Protein AF-A0A7K0PS33-F1 (afdb_monomer_lite)

Structure (mmCIF, N/CA/C/O backbone):
data_AF-A0A7K0PS33-F1
#
_entry.id   AF-A0A7K0PS33-F1
#
loop_
_atom_site.group_PDB
_atom_site.id
_atom_site.type_symbol
_atom_site.label_atom_id
_atom_site.label_alt_id
_atom_site.label_comp_id
_atom_site.label_asym_id
_atom_site.label_entity_id
_atom_site.label_seq_id
_atom_site.pdbx_PDB_ins_code
_atom_site.Cartn_x
_atom_site.Cartn_y
_atom_site.Cartn_z
_atom_site.occupancy
_atom_site.B_iso_or_equiv
_atom_site.auth_seq_id
_atom_site.auth_comp_id
_atom_site.auth_asym_id
_atom_site.auth_atom_id
_atom_site.pdbx_PDB_model_num
ATOM 1 N N . MET A 1 1 ? 23.558 -29.444 -15.316 1.00 52.97 1 MET A N 1
ATOM 2 C CA . MET A 1 1 ? 24.211 -28.119 -15.268 1.00 52.97 1 MET A CA 1
ATOM 3 C C . MET A 1 1 ? 23.392 -27.136 -16.089 1.00 52.97 1 MET A C 1
ATOM 5 O O . MET A 1 1 ? 23.279 -27.346 -17.285 1.00 52.97 1 MET A O 1
ATOM 9 N N . ALA A 1 2 ? 22.827 -26.106 -15.459 1.00 46.38 2 ALA A N 1
ATOM 10 C CA . ALA A 1 2 ? 22.526 -24.814 -16.081 1.00 46.38 2 ALA A CA 1
ATOM 11 C C . ALA A 1 2 ? 22.302 -23.810 -14.941 1.00 46.38 2 ALA A C 1
ATOM 13 O O . ALA A 1 2 ? 21.388 -23.940 -14.131 1.00 46.38 2 ALA A O 1
ATOM 14 N N . THR A 1 3 ? 23.240 -22.885 -14.808 1.00 47.06 3 THR A N 1
ATOM 15 C CA . THR A 1 3 ? 23.347 -21.879 -13.754 1.00 47.06 3 THR A CA 1
ATOM 16 C C . THR A 1 3 ? 22.140 -20.944 -13.720 1.00 47.06 3 THR A C 1
ATOM 18 O O . THR A 1 3 ? 21.847 -20.252 -14.691 1.00 47.06 3 THR A O 1
ATOM 21 N N . LYS A 1 4 ? 21.496 -20.882 -12.550 1.00 51.44 4 LYS A N 1
ATOM 22 C CA . LYS A 1 4 ? 20.517 -19.876 -12.129 1.00 51.44 4 LYS A CA 1
ATOM 23 C C . LYS A 1 4 ? 21.134 -18.475 -12.242 1.00 51.44 4 LYS A C 1
ATOM 25 O O . LYS A 1 4 ? 21.768 -17.996 -11.308 1.00 51.44 4 LYS A O 1
ATOM 30 N N . LYS A 1 5 ? 20.959 -17.816 -13.385 1.00 54.31 5 LYS A N 1
ATOM 31 C CA . LYS A 1 5 ? 21.209 -16.379 -13.544 1.00 54.31 5 LYS A CA 1
ATOM 32 C C . LYS A 1 5 ? 19.954 -15.738 -14.121 1.00 54.31 5 LYS A C 1
ATOM 34 O O . LYS A 1 5 ? 19.879 -15.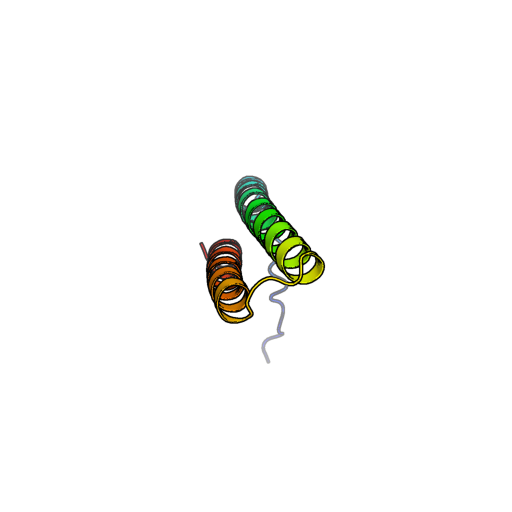427 -15.298 1.00 54.31 5 LYS A O 1
ATOM 39 N N . VAL A 1 6 ? 18.949 -15.564 -13.271 1.00 53.72 6 VAL A N 1
ATOM 40 C CA . VAL A 1 6 ? 17.835 -14.659 -13.570 1.00 53.72 6 VAL A CA 1
ATOM 41 C C . VAL A 1 6 ? 17.806 -13.615 -12.468 1.00 53.72 6 VAL A C 1
ATOM 43 O O . VAL A 1 6 ? 16.913 -13.570 -11.633 1.00 53.72 6 VAL A O 1
ATOM 46 N N . ALA A 1 7 ? 18.855 -12.798 -12.419 1.00 52.59 7 ALA A N 1
ATOM 47 C CA . ALA A 1 7 ? 18.666 -11.449 -11.924 1.00 52.59 7 ALA A CA 1
ATOM 48 C C . ALA A 1 7 ? 17.965 -10.724 -13.076 1.00 52.59 7 ALA A C 1
ATOM 50 O O . ALA A 1 7 ? 18.626 -10.304 -14.023 1.00 52.59 7 ALA A O 1
ATOM 51 N N . HIS A 1 8 ? 16.629 -10.688 -13.065 1.00 61.16 8 HIS A N 1
ATOM 52 C CA . HIS A 1 8 ? 15.881 -9.789 -13.943 1.00 61.16 8 HIS A CA 1
ATOM 53 C C . HIS A 1 8 ? 16.164 -8.367 -13.458 1.00 61.16 8 HIS A C 1
ATOM 55 O O . HIS A 1 8 ? 15.430 -7.804 -12.651 1.00 61.16 8 HIS A O 1
ATOM 61 N N . VAL A 1 9 ? 17.307 -7.828 -13.876 1.00 70.19 9 VAL A N 1
ATOM 62 C CA . VAL A 1 9 ? 17.614 -6.415 -13.700 1.00 70.19 9 VAL A CA 1
ATOM 63 C C . VAL A 1 9 ? 16.713 -5.669 -14.677 1.00 70.19 9 VAL A C 1
ATOM 65 O O . VAL A 1 9 ? 16.667 -6.000 -15.864 1.00 70.19 9 VAL A O 1
ATOM 68 N N . LEU A 1 10 ? 15.935 -4.726 -14.151 1.00 74.69 10 LEU A N 1
ATOM 69 C CA . LEU A 1 10 ? 15.123 -3.835 -14.964 1.00 74.69 10 LEU A CA 1
ATOM 70 C C . LEU A 1 10 ? 16.088 -2.939 -15.749 1.00 74.69 10 LEU A C 1
ATOM 72 O O . LEU A 1 10 ? 16.753 -2.093 -15.156 1.00 74.69 10 LEU A O 1
ATOM 76 N N . ASN A 1 11 ? 16.201 -3.171 -17.056 1.00 76.25 11 ASN A N 1
ATOM 77 C CA . ASN A 1 11 ? 17.118 -2.439 -17.940 1.00 76.25 11 ASN A CA 1
ATOM 78 C C . ASN A 1 11 ? 16.383 -1.563 -18.966 1.00 76.25 11 ASN A C 1
ATOM 80 O O . ASN A 1 11 ? 17.022 -0.796 -19.681 1.00 76.25 11 ASN A O 1
ATOM 84 N N . ASP A 1 12 ? 15.059 -1.685 -19.050 1.00 86.00 12 ASP A N 1
ATOM 85 C CA . ASP A 1 12 ? 14.213 -0.880 -19.924 1.00 86.00 12 ASP A CA 1
ATOM 86 C C . ASP A 1 12 ? 13.672 0.325 -19.142 1.00 86.00 12 ASP A C 1
ATOM 88 O O . ASP A 1 12 ? 12.929 0.168 -18.171 1.00 86.00 12 ASP A O 1
ATOM 92 N N . GLN A 1 13 ? 14.078 1.533 -19.541 1.00 87.81 13 GLN A N 1
ATOM 93 C CA . GLN A 1 13 ? 13.736 2.761 -18.822 1.00 87.81 13 GLN A CA 1
ATOM 94 C C . GLN A 1 13 ? 12.229 3.058 -18.842 1.00 87.81 13 GLN A C 1
ATOM 96 O O . GLN A 1 13 ? 11.692 3.564 -17.857 1.00 87.81 13 GLN A O 1
ATOM 101 N N . GLU A 1 14 ? 11.529 2.710 -19.922 1.00 87.88 14 GLU A N 1
ATOM 102 C CA . GLU A 1 14 ? 10.088 2.927 -20.043 1.00 87.88 14 GLU A CA 1
ATOM 103 C C . GLU A 1 14 ? 9.319 1.973 -19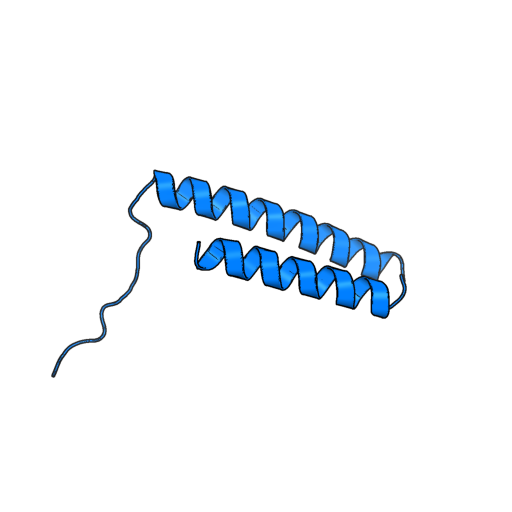.119 1.00 87.88 14 GLU A C 1
ATOM 105 O O . GLU A 1 14 ? 8.419 2.394 -18.385 1.00 87.88 14 GLU A O 1
ATOM 110 N N . GLN A 1 15 ? 9.728 0.702 -19.064 1.00 85.81 15 GLN A N 1
ATOM 111 C CA . GLN A 1 15 ? 9.186 -0.265 -18.110 1.00 85.81 15 GLN A CA 1
ATOM 112 C C . GLN A 1 15 ? 9.461 0.148 -16.663 1.00 85.81 15 GLN A C 1
ATOM 114 O O . GLN A 1 15 ? 8.559 0.065 -15.827 1.00 85.81 15 GLN A O 1
ATOM 119 N N . ILE A 1 16 ? 10.669 0.633 -16.354 1.00 89.25 16 ILE A N 1
ATOM 120 C CA . ILE A 1 16 ? 11.005 1.151 -15.019 1.00 89.25 16 ILE A CA 1
ATOM 121 C C . ILE A 1 16 ? 10.053 2.284 -14.640 1.00 89.25 16 ILE A C 1
ATOM 123 O O . ILE A 1 16 ? 9.462 2.247 -13.561 1.00 89.25 16 ILE A O 1
ATOM 127 N N . ASP A 1 17 ? 9.849 3.260 -15.522 1.00 91.19 17 ASP A N 1
ATOM 128 C CA . ASP A 1 17 ? 8.985 4.405 -15.243 1.00 91.19 17 ASP A CA 1
ATOM 129 C C . ASP A 1 17 ? 7.524 3.984 -15.020 1.00 91.19 17 ASP A C 1
ATOM 131 O O . ASP A 1 17 ? 6.846 4.508 -14.127 1.00 91.19 17 ASP A O 1
ATOM 135 N N . LEU A 1 18 ? 7.030 3.010 -15.791 1.00 90.19 18 LEU A N 1
ATOM 136 C CA . LEU A 1 18 ? 5.694 2.436 -15.616 1.00 90.19 18 LEU A CA 1
ATOM 137 C C . LEU A 1 18 ? 5.555 1.704 -14.275 1.00 90.19 18 LEU A C 1
ATOM 139 O O . LEU A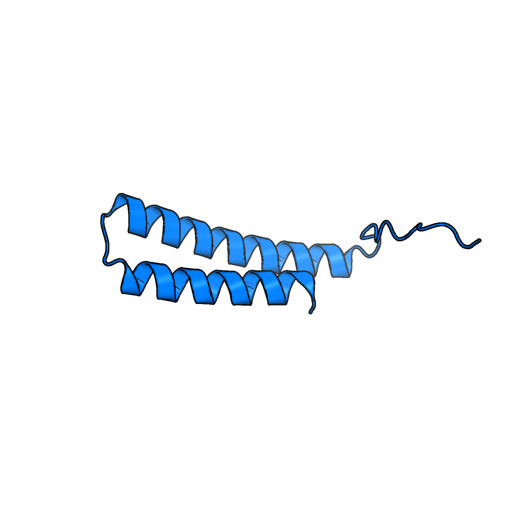 1 18 ? 4.596 1.957 -13.535 1.00 90.19 18 LEU A O 1
ATOM 143 N N . ILE A 1 19 ? 6.517 0.847 -13.929 1.00 90.44 19 ILE A N 1
ATOM 144 C CA . ILE A 1 19 ? 6.536 0.112 -12.658 1.00 90.44 19 ILE A CA 1
ATOM 145 C C . ILE A 1 19 ? 6.601 1.099 -11.489 1.00 90.44 19 ILE A C 1
ATOM 147 O O . ILE A 1 19 ? 5.787 1.019 -10.567 1.00 90.44 19 ILE A O 1
ATOM 151 N N . VAL A 1 20 ? 7.490 2.093 -11.548 1.00 92.06 20 VAL A N 1
ATOM 152 C CA . VAL A 1 20 ? 7.635 3.128 -10.514 1.00 92.06 20 VAL A CA 1
ATOM 153 C C . VAL A 1 20 ? 6.330 3.899 -10.319 1.00 92.06 20 VAL A C 1
ATOM 155 O O . VAL A 1 20 ? 5.918 4.111 -9.177 1.00 92.06 20 VAL A O 1
ATOM 158 N N . LYS A 1 21 ? 5.632 4.289 -11.393 1.00 93.75 21 LYS A N 1
ATOM 159 C CA . LYS A 1 21 ? 4.323 4.964 -11.288 1.00 93.75 21 LYS A CA 1
ATOM 160 C C . LYS A 1 21 ? 3.294 4.102 -10.552 1.00 93.75 21 LYS A C 1
ATOM 162 O O . LYS A 1 21 ? 2.562 4.611 -9.701 1.00 93.75 21 LYS A O 1
ATOM 167 N N . ARG A 1 22 ? 3.247 2.800 -10.840 1.00 93.56 22 ARG A N 1
ATOM 168 C CA . ARG A 1 22 ? 2.307 1.870 -10.193 1.00 93.56 22 ARG A CA 1
ATOM 169 C C . ARG A 1 22 ? 2.669 1.606 -8.731 1.00 93.56 22 ARG A C 1
ATOM 171 O O . ARG A 1 22 ? 1.781 1.630 -7.880 1.00 93.56 22 ARG A O 1
ATOM 178 N N . ILE A 1 23 ? 3.954 1.450 -8.416 1.00 94.31 23 ILE A N 1
ATOM 179 C CA . ILE A 1 23 ? 4.433 1.299 -7.036 1.00 94.31 23 ILE A CA 1
ATOM 180 C C . ILE A 1 23 ? 4.136 2.554 -6.209 1.00 94.31 23 ILE A C 1
ATOM 182 O O . ILE A 1 23 ? 3.601 2.435 -5.110 1.00 94.31 23 ILE A O 1
ATOM 186 N N . LYS A 1 24 ? 4.378 3.761 -6.741 1.00 94.81 24 LYS A N 1
ATOM 187 C CA . LYS A 1 24 ? 4.029 5.020 -6.054 1.00 94.81 24 LYS A CA 1
ATOM 188 C C . LYS A 1 24 ? 2.535 5.113 -5.735 1.00 94.81 24 LYS A C 1
ATOM 190 O O . LYS A 1 24 ? 2.156 5.602 -4.673 1.00 94.81 24 LYS A O 1
ATOM 195 N N . ARG A 1 25 ? 1.674 4.600 -6.618 1.00 94.25 25 ARG A N 1
ATOM 196 C CA . ARG A 1 25 ? 0.233 4.508 -6.350 1.00 94.25 25 ARG A CA 1
ATOM 197 C C . ARG A 1 25 ? -0.073 3.550 -5.195 1.00 94.25 25 ARG A C 1
ATOM 199 O O . ARG A 1 25 ? -0.828 3.923 -4.301 1.00 94.25 25 ARG A O 1
ATOM 206 N N . ALA A 1 26 ? 0.513 2.351 -5.195 1.00 95.50 26 ALA A N 1
ATOM 207 C CA . ALA A 1 26 ? 0.341 1.385 -4.107 1.00 95.50 26 ALA A CA 1
ATOM 208 C C . ALA A 1 26 ? 0.867 1.931 -2.764 1.00 95.50 26 ALA A C 1
ATOM 210 O O . ALA A 1 26 ? 0.229 1.752 -1.729 1.00 95.50 26 ALA A O 1
ATOM 211 N N . GLN A 1 27 ? 1.973 2.681 -2.783 1.00 95.62 27 GLN A N 1
ATOM 212 C CA . GLN A 1 27 ? 2.510 3.370 -1.608 1.00 95.62 27 GLN A CA 1
ATOM 213 C C . GLN A 1 27 ? 1.507 4.380 -1.027 1.00 95.62 27 GLN A C 1
ATOM 215 O O . GLN A 1 27 ? 1.317 4.423 0.186 1.00 95.62 27 GLN A O 1
ATOM 220 N N . GLY A 1 28 ? 0.831 5.167 -1.871 1.00 96.31 28 GLY A N 1
ATOM 221 C CA . GLY A 1 28 ? -0.212 6.092 -1.416 1.00 96.31 28 GLY A CA 1
ATOM 222 C C . GLY A 1 28 ? -1.384 5.378 -0.734 1.00 96.31 28 GLY A C 1
ATOM 223 O O . GLY A 1 28 ? -1.890 5.848 0.283 1.00 96.31 28 GLY A O 1
ATOM 224 N N . GLN A 1 29 ? -1.772 4.207 -1.245 1.00 96.00 29 GLN A N 1
ATOM 225 C CA . GLN A 1 29 ? -2.811 3.379 -0.629 1.00 96.00 29 GLN A CA 1
ATOM 226 C C . GLN A 1 29 ? -2.360 2.803 0.722 1.00 96.00 29 GLN A C 1
ATOM 228 O O . GLN A 1 29 ? -3.126 2.841 1.679 1.00 96.00 29 GLN A O 1
ATOM 233 N N . LEU A 1 30 ? -1.108 2.345 0.835 1.00 96.25 30 LEU A N 1
ATOM 234 C CA . LEU A 1 30 ? -0.530 1.912 2.114 1.00 96.25 30 LEU A CA 1
ATOM 235 C C . LEU A 1 30 ? -0.493 3.045 3.145 1.00 96.25 30 LEU A C 1
ATOM 237 O O . LEU A 1 30 ? -0.817 2.822 4.307 1.00 96.25 30 LEU A O 1
ATOM 241 N N . GLY A 1 31 ? -0.156 4.265 2.721 1.00 97.44 31 GLY A N 1
ATOM 242 C CA . GLY A 1 31 ? -0.204 5.441 3.591 1.00 97.44 31 GLY A CA 1
ATOM 243 C C . GLY A 1 31 ? -1.617 5.746 4.096 1.00 97.44 31 GLY A C 1
ATOM 244 O O . GLY A 1 31 ? -1.788 6.108 5.257 1.00 97.44 31 GLY A O 1
ATOM 245 N N . ALA A 1 32 ? -2.639 5.549 3.259 1.00 96.44 32 ALA A N 1
ATOM 246 C CA . ALA A 1 32 ? -4.029 5.663 3.693 1.00 96.44 32 ALA A CA 1
ATOM 247 C C . ALA A 1 32 ? -4.379 4.587 4.730 1.00 96.44 32 ALA A C 1
ATOM 249 O O . ALA A 1 32 ? -4.945 4.915 5.765 1.00 96.44 32 ALA A O 1
ATOM 250 N N . VAL A 1 33 ? -3.987 3.330 4.501 1.00 96.88 33 VAL A N 1
ATOM 251 C CA . VAL A 1 33 ? -4.207 2.232 5.457 1.00 96.88 33 VAL A CA 1
ATOM 252 C C . VAL A 1 33 ? -3.526 2.502 6.802 1.00 96.88 33 VAL A C 1
ATOM 254 O O . VAL A 1 33 ? -4.143 2.286 7.840 1.00 96.88 33 VAL A O 1
ATOM 257 N N . ALA A 1 34 ? -2.294 3.018 6.801 1.00 97.31 34 ALA A N 1
ATOM 258 C CA . ALA A 1 34 ? -1.594 3.394 8.029 1.00 97.31 34 ALA A CA 1
ATOM 259 C C . ALA A 1 34 ? -2.383 4.441 8.834 1.00 97.31 34 ALA A C 1
ATOM 261 O O . ALA A 1 34 ? -2.625 4.238 10.020 1.00 97.31 34 ALA A O 1
ATOM 262 N N . ARG A 1 35 ? -2.889 5.492 8.171 1.00 97.56 35 ARG A N 1
ATOM 263 C CA . ARG A 1 35 ? -3.756 6.493 8.817 1.00 97.56 35 ARG A CA 1
ATOM 264 C C . ARG A 1 35 ? -5.039 5.882 9.369 1.00 97.56 35 ARG A C 1
ATOM 266 O O . ARG A 1 35 ? -5.425 6.202 10.481 1.00 97.56 35 ARG A O 1
ATOM 273 N N . MET A 1 36 ? -5.671 4.962 8.636 1.00 96.81 36 MET A N 1
ATOM 274 C CA . MET A 1 36 ? -6.876 4.274 9.119 1.00 96.81 36 MET A CA 1
ATOM 275 C C . MET A 1 36 ? -6.623 3.505 10.421 1.00 96.81 36 MET A C 1
ATOM 277 O O . MET A 1 36 ? -7.500 3.455 11.281 1.00 96.81 36 MET A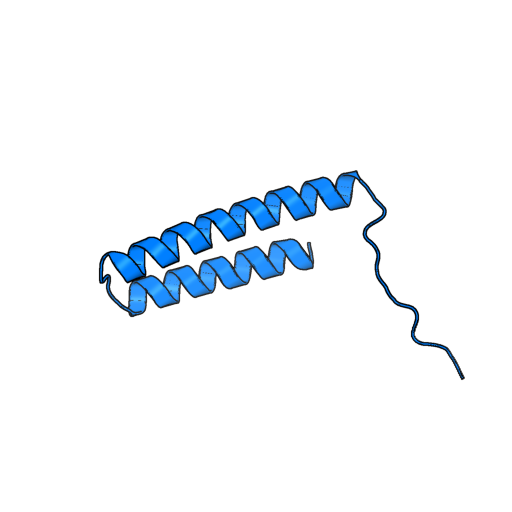 O 1
ATOM 281 N N . ILE A 1 37 ? -5.436 2.909 10.558 1.00 97.00 37 ILE A N 1
ATOM 282 C CA . ILE A 1 37 ? -5.022 2.203 11.775 1.00 97.00 37 ILE A CA 1
ATOM 283 C C . ILE A 1 37 ? -4.775 3.200 12.913 1.00 97.00 37 ILE A C 1
ATOM 285 O O . ILE A 1 37 ? -5.270 2.989 14.016 1.00 97.00 37 ILE A O 1
ATOM 289 N N . GLU A 1 38 ? -4.054 4.293 12.649 1.00 97.38 38 GLU A N 1
ATOM 290 C CA . GLU A 1 38 ? -3.778 5.352 13.635 1.00 97.38 38 GLU A CA 1
ATOM 291 C C . GLU A 1 38 ? -5.061 6.040 14.135 1.00 97.38 38 GLU A C 1
ATOM 293 O O . GLU A 1 38 ? -5.169 6.377 15.311 1.00 97.38 38 GLU A O 1
ATOM 298 N N . GLU A 1 39 ? -6.056 6.193 13.262 1.00 96.75 39 GLU A N 1
ATOM 299 C CA . GLU A 1 39 ? -7.385 6.738 13.569 1.00 96.75 39 GLU A CA 1
ATOM 300 C C . GLU A 1 39 ? -8.302 5.734 14.296 1.00 96.75 39 GLU A C 1
ATOM 302 O O . GLU A 1 39 ? -9.404 6.097 14.706 1.00 96.75 39 GLU A O 1
ATOM 307 N N . GLY A 1 40 ? -7.882 4.473 14.456 1.00 95.81 40 GLY A N 1
ATOM 308 C CA . GLY A 1 40 ? -8.673 3.438 15.127 1.00 95.81 40 GLY A CA 1
ATOM 309 C C . GLY A 1 40 ? -9.928 3.016 14.355 1.00 95.81 40 GLY A C 1
ATOM 310 O O . GLY A 1 40 ? -10.951 2.700 14.964 1.00 95.81 40 GLY A O 1
ATOM 311 N N . ARG A 1 41 ? -9.881 3.030 13.015 1.00 95.62 41 AR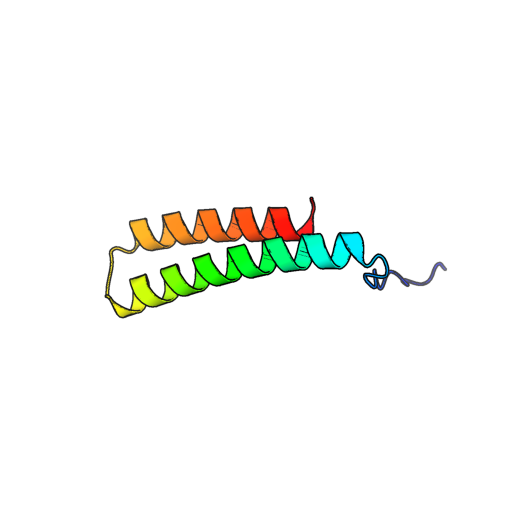G A N 1
ATOM 312 C CA . ARG A 1 41 ? -11.012 2.617 12.166 1.00 95.62 41 ARG A CA 1
ATOM 313 C C . ARG A 1 41 ? -11.318 1.123 12.279 1.00 95.62 41 ARG A C 1
ATOM 315 O O . ARG A 1 41 ? -10.533 0.327 12.789 1.00 95.62 41 ARG A O 1
ATOM 322 N N . ASN A 1 42 ? -12.486 0.740 11.766 1.00 95.56 42 ASN A N 1
ATOM 323 C CA . ASN A 1 42 ? -12.961 -0.637 11.802 1.00 95.56 42 ASN A CA 1
ATOM 324 C C . ASN A 1 42 ? -12.032 -1.585 11.011 1.00 95.56 42 ASN A C 1
ATOM 326 O O . ASN A 1 42 ? -11.625 -1.291 9.882 1.00 95.56 42 ASN A O 1
ATOM 330 N N . CYS A 1 43 ? -11.743 -2.748 11.600 1.00 95.69 43 CYS A N 1
ATOM 331 C CA . CYS A 1 43 ? -10.902 -3.790 11.014 1.00 95.69 43 CYS A CA 1
ATOM 332 C C . CYS A 1 43 ? -11.367 -4.246 9.619 1.00 95.69 43 CYS A C 1
ATOM 334 O O . CYS A 1 43 ? -10.525 -4.448 8.746 1.00 95.69 43 CYS A O 1
ATOM 336 N N . ASP A 1 44 ? -12.671 -4.364 9.373 1.00 96.19 44 ASP A N 1
ATOM 337 C CA . ASP A 1 44 ? -13.225 -4.814 8.090 1.00 96.19 44 ASP A CA 1
ATOM 338 C C . ASP A 1 44 ? -12.928 -3.812 6.967 1.00 96.19 44 ASP A C 1
ATOM 340 O O . ASP A 1 44 ? -12.571 -4.191 5.845 1.00 96.19 44 ASP A O 1
ATOM 344 N N . GLU A 1 45 ? -12.999 -2.512 7.272 1.00 94.88 45 GLU A N 1
ATOM 345 C CA . GLU A 1 45 ? -12.636 -1.456 6.326 1.00 94.88 45 GLU A CA 1
ATOM 346 C C . GLU A 1 45 ? -11.140 -1.508 6.000 1.00 94.88 45 GLU A C 1
ATOM 348 O O . GLU A 1 45 ? -10.751 -1.404 4.834 1.00 94.88 45 GLU A O 1
ATOM 353 N N . ILE A 1 46 ? -10.300 -1.715 7.019 1.00 96.69 46 ILE A N 1
ATOM 354 C CA . ILE A 1 46 ? -8.844 -1.830 6.873 1.00 96.69 46 ILE A CA 1
ATOM 355 C C . ILE A 1 46 ? -8.485 -3.042 6.005 1.00 96.69 46 ILE A C 1
ATOM 357 O O . ILE A 1 46 ? -7.710 -2.910 5.058 1.00 96.69 46 ILE A O 1
ATOM 361 N N . VAL A 1 47 ? -9.075 -4.210 6.269 1.00 96.06 47 VAL A N 1
ATOM 362 C CA . VAL A 1 47 ? -8.840 -5.444 5.498 1.00 96.06 47 VAL A CA 1
ATOM 363 C C . VAL A 1 47 ? -9.302 -5.292 4.046 1.00 96.06 47 VAL A C 1
ATOM 365 O O . VAL A 1 47 ? -8.618 -5.741 3.116 1.00 96.06 47 VAL A O 1
ATOM 368 N N . THR A 1 48 ? -10.418 -4.598 3.824 1.00 96.38 48 THR A N 1
ATOM 369 C CA . THR A 1 48 ? -10.906 -4.278 2.476 1.00 96.38 48 THR A CA 1
ATOM 370 C C . THR A 1 48 ? -9.895 -3.416 1.715 1.00 96.38 48 THR A C 1
ATOM 372 O O . THR A 1 48 ? -9.542 -3.731 0.574 1.00 96.38 48 THR A O 1
ATOM 375 N N . GLN A 1 49 ? -9.358 -2.368 2.350 1.00 95.81 49 GLN A N 1
ATOM 376 C CA . GLN A 1 49 ? -8.324 -1.529 1.735 1.00 95.81 49 GLN A CA 1
ATOM 377 C C . GLN A 1 49 ? -7.013 -2.289 1.513 1.00 95.81 49 GLN A C 1
ATOM 379 O O . GLN A 1 49 ? -6.395 -2.155 0.458 1.00 95.81 49 GLN A O 1
ATOM 384 N N . MET A 1 50 ? -6.622 -3.157 2.445 1.00 95.25 50 MET A N 1
ATOM 385 C CA . MET A 1 50 ? -5.434 -4.001 2.305 1.00 95.25 50 MET A CA 1
ATOM 386 C C . MET A 1 50 ? -5.536 -4.936 1.089 1.00 95.25 50 MET A C 1
ATOM 388 O O . MET A 1 50 ? -4.566 -5.128 0.354 1.00 95.25 50 MET A O 1
ATOM 392 N N . SER A 1 51 ? -6.731 -5.464 0.815 1.00 95.94 51 SER A N 1
ATOM 393 C CA . SER A 1 51 ? -6.993 -6.290 -0.371 1.00 95.94 51 SER A CA 1
ATOM 394 C C . SER A 1 51 ? -6.836 -5.491 -1.672 1.00 95.94 51 SER A C 1
ATOM 396 O O . SER A 1 51 ? -6.270 -5.986 -2.651 1.00 95.94 51 SER A O 1
ATOM 398 N N . ALA A 1 52 ? -7.270 -4.225 -1.679 1.00 94.56 52 ALA A N 1
ATOM 399 C CA . ALA A 1 52 ? -7.070 -3.323 -2.812 1.00 94.56 52 ALA A CA 1
ATOM 400 C C . ALA A 1 52 ? -5.582 -3.004 -3.043 1.00 94.56 52 ALA A C 1
ATOM 402 O O . ALA A 1 52 ? -5.125 -3.026 -4.190 1.00 94.56 52 ALA A O 1
ATOM 403 N N . VAL A 1 53 ? -4.819 -2.777 -1.966 1.00 95.75 53 VAL A N 1
ATOM 404 C CA . VAL A 1 53 ? -3.360 -2.588 -2.020 1.00 95.75 53 VAL A CA 1
ATOM 405 C C . VAL A 1 53 ? -2.679 -3.820 -2.610 1.00 95.75 53 VAL A C 1
ATOM 407 O O . VAL A 1 53 ? -1.878 -3.689 -3.533 1.00 95.75 53 VAL A O 1
ATOM 410 N N . SER A 1 54 ? -3.021 -5.020 -2.131 1.00 94.44 54 SER A N 1
ATOM 411 C CA . SER A 1 54 ? -2.456 -6.279 -2.634 1.00 94.44 54 SER A CA 1
ATOM 412 C C . SER A 1 54 ? -2.650 -6.418 -4.149 1.00 94.44 54 SER A C 1
ATOM 414 O O . SER A 1 54 ? -1.705 -6.694 -4.891 1.00 94.44 54 SER A O 1
ATOM 416 N N . LYS A 1 55 ? -3.853 -6.097 -4.646 1.00 93.88 55 LYS A N 1
ATOM 417 C CA . LYS A 1 55 ? -4.146 -6.085 -6.085 1.00 93.88 55 LYS A CA 1
ATOM 418 C C . LYS A 1 55 ? -3.319 -5.045 -6.848 1.00 93.88 55 LYS A C 1
ATOM 420 O O . LYS A 1 55 ? -2.843 -5.331 -7.950 1.00 93.88 55 LYS A O 1
ATOM 425 N N . ALA A 1 56 ?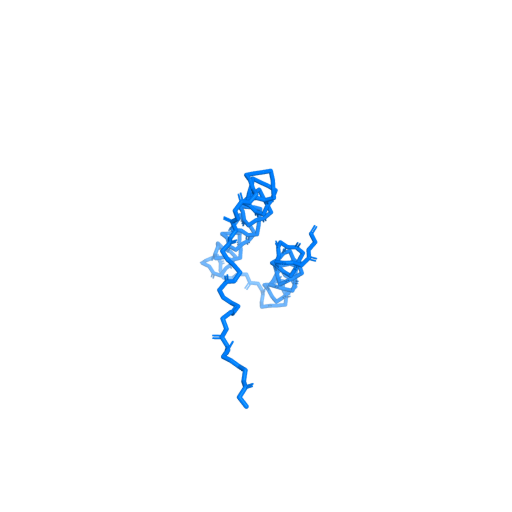 -3.139 -3.849 -6.289 1.00 91.88 56 ALA A N 1
ATOM 426 C CA . ALA A 1 56 ? -2.330 -2.797 -6.901 1.00 91.88 56 ALA A CA 1
ATOM 427 C C . ALA A 1 56 ? -0.846 -3.186 -6.989 1.00 91.88 56 ALA A C 1
ATOM 429 O O . ALA A 1 56 ? -0.234 -2.995 -8.039 1.00 91.88 56 ALA A O 1
ATOM 430 N N . VAL A 1 57 ? -0.291 -3.791 -5.933 1.00 92.44 57 VAL A N 1
ATOM 431 C CA . VAL A 1 57 ? 1.087 -4.308 -5.912 1.00 92.44 57 VAL A CA 1
ATOM 432 C C . VAL A 1 57 ? 1.260 -5.430 -6.933 1.00 92.44 57 VAL A C 1
ATOM 434 O O . VAL A 1 57 ? 2.200 -5.395 -7.722 1.00 92.44 57 VAL A O 1
ATOM 437 N N . ASN A 1 58 ? 0.319 -6.375 -6.992 1.00 91.94 58 ASN A N 1
ATOM 438 C CA . ASN A 1 58 ? 0.348 -7.453 -7.980 1.00 91.94 58 ASN A CA 1
ATOM 439 C C . ASN A 1 58 ? 0.333 -6.904 -9.418 1.00 91.94 58 ASN A C 1
ATOM 441 O O . ASN A 1 58 ? 1.086 -7.343 -10.280 1.00 91.94 58 ASN A O 1
ATOM 445 N N . THR A 1 59 ? -0.473 -5.872 -9.667 1.00 88.31 59 THR A N 1
ATOM 446 C CA . THR A 1 59 ? -0.520 -5.196 -10.973 1.00 88.31 59 THR A CA 1
ATOM 447 C C . THR A 1 59 ? 0.780 -4.440 -11.270 1.00 88.31 59 THR A C 1
ATOM 449 O O . THR A 1 59 ? 1.204 -4.356 -12.416 1.00 88.31 59 THR A O 1
ATOM 452 N N . ALA A 1 60 ? 1.440 -3.882 -10.255 1.00 87.25 60 ALA A N 1
ATOM 453 C CA . ALA A 1 60 ? 2.727 -3.215 -10.427 1.00 87.25 60 ALA A CA 1
ATOM 454 C C . ALA A 1 60 ? 3.860 -4.192 -10.781 1.00 87.25 60 ALA A C 1
ATOM 456 O O . ALA A 1 60 ? 4.757 -3.809 -11.524 1.00 87.25 60 ALA A O 1
ATOM 457 N N . ALA A 1 61 ? 3.808 -5.423 -10.265 1.00 78.31 61 ALA A N 1
ATOM 458 C CA . ALA A 1 61 ? 4.847 -6.432 -10.458 1.00 78.31 61 ALA A CA 1
ATOM 459 C C . ALA A 1 61 ? 4.719 -7.233 -11.766 1.00 78.31 61 ALA A C 1
ATOM 461 O O . ALA A 1 61 ? 5.736 -7.696 -12.277 1.00 78.31 61 ALA A O 1
ATOM 462 N N . PHE A 1 62 ? 3.499 -7.426 -12.286 1.00 76.44 62 PHE A N 1
ATOM 463 C CA . PHE A 1 62 ? 3.240 -8.395 -13.366 1.00 76.44 62 PHE A CA 1
ATOM 464 C C . PHE A 1 62 ? 2.564 -7.840 -14.630 1.00 76.44 62 PHE A C 1
ATOM 466 O O . PHE A 1 62 ? 2.384 -8.600 -15.580 1.00 76.44 62 PHE A O 1
ATOM 473 N N . ALA A 1 63 ? 2.156 -6.569 -14.657 1.00 61.59 63 ALA A N 1
ATOM 474 C CA . ALA A 1 63 ? 1.579 -5.923 -15.849 1.00 61.59 63 ALA A CA 1
ATOM 475 C C . ALA A 1 63 ? 2.569 -4.948 -16.495 1.00 61.59 63 ALA A C 1
ATOM 477 O O . ALA A 1 63 ? 2.154 -4.210 -17.415 1.00 61.59 63 ALA A O 1
#

Secondary structure (DSSP, 8-state):
------------HHHHHHHHHHHHHHHHHHHHHHHHHHTT--HHHHHHHHHHHHHHHHHHHH-

Foldseek 3Di:
DDDPDPPVDPPDPVLVVQLVVLVVVLVVLVVVLVVCVVVVHDPVVSVVSVVVSVVSNVVSVPD

Sequence (63 aa):
MATKKVAHVLNDQEQIDLIVKRIKRAQGQLGAVARMIEEGRNCDEIVTQMSAVSKAVNTAAFA

pLDDT: mean 86.7, std 14.89, range [46.38, 97.56]

Radius of gyration: 16.16 Å; chains: 1; bounding box: 37×35×35 Å